Protein AF-A0A9X4SG50-F1 (afdb_monomer)

Structure (mmCIF, N/CA/C/O backbone):
data_AF-A0A9X4SG50-F1
#
_entry.id   AF-A0A9X4SG50-F1
#
loop_
_atom_site.group_PDB
_atom_site.id
_atom_site.type_symbol
_atom_site.label_atom_id
_atom_site.label_alt_id
_atom_site.label_comp_id
_atom_site.label_asym_id
_atom_site.label_entity_id
_atom_site.label_seq_id
_atom_site.pdbx_PDB_ins_code
_atom_site.Cartn_x
_atom_site.Cartn_y
_atom_site.Cartn_z
_atom_site.occupancy
_atom_site.B_iso_or_equiv
_atom_site.auth_seq_id
_atom_site.auth_comp_id
_atom_site.auth_asym_id
_atom_site.auth_atom_id
_atom_site.pdbx_PDB_model_num
ATOM 1 N N . MET A 1 1 ? 12.567 5.962 -12.037 1.00 71.75 1 MET A N 1
ATOM 2 C CA . MET A 1 1 ? 12.166 5.298 -13.302 1.00 71.75 1 MET A CA 1
ATOM 3 C C . MET A 1 1 ? 12.761 5.968 -14.536 1.00 71.75 1 MET A C 1
ATOM 5 O O . MET A 1 1 ? 13.355 5.294 -15.374 1.00 71.75 1 MET A O 1
ATOM 9 N N . ARG A 1 2 ? 12.629 7.287 -14.692 1.00 78.75 2 ARG A N 1
ATOM 10 C CA . ARG A 1 2 ? 13.186 8.092 -15.787 1.00 78.75 2 ARG A CA 1
ATOM 11 C C . ARG A 1 2 ? 14.710 7.959 -15.867 1.00 78.75 2 ARG A C 1
ATOM 13 O O . ARG A 1 2 ? 15.215 7.743 -16.961 1.00 78.75 2 ARG A O 1
ATOM 20 N N . ALA A 1 3 ? 15.402 7.948 -14.723 1.00 80.25 3 ALA A N 1
ATOM 21 C CA . ALA A 1 3 ? 16.865 7.826 -14.642 1.00 80.25 3 ALA A CA 1
ATOM 22 C C . ALA A 1 3 ? 17.443 6.469 -15.104 1.00 80.25 3 ALA A C 1
ATOM 24 O O . ALA A 1 3 ? 18.617 6.395 -15.454 1.00 80.25 3 ALA A O 1
ATOM 25 N N . VAL A 1 4 ? 16.644 5.395 -15.123 1.00 85.44 4 VAL A N 1
ATOM 26 C CA . VAL A 1 4 ? 17.097 4.067 -15.571 1.00 85.44 4 VAL A CA 1
ATOM 27 C C . VAL A 1 4 ? 16.831 3.929 -17.067 1.00 85.44 4 VAL A C 1
ATOM 29 O O . VAL A 1 4 ? 15.680 3.893 -17.497 1.00 85.44 4 VAL A O 1
ATOM 32 N N . GLY A 1 5 ? 17.883 3.888 -17.883 1.00 89.25 5 GLY A N 1
ATOM 33 C CA . GLY A 1 5 ? 17.766 3.683 -19.328 1.00 89.25 5 GLY A CA 1
ATOM 34 C C . GLY A 1 5 ? 17.407 2.239 -19.689 1.00 89.25 5 GLY A C 1
ATOM 35 O O . GLY A 1 5 ? 17.773 1.309 -18.975 1.00 89.25 5 GLY A O 1
ATOM 36 N N . VAL A 1 6 ? 16.739 2.044 -20.831 1.00 90.75 6 VAL A N 1
ATOM 37 C CA . VAL A 1 6 ? 16.443 0.698 -21.365 1.00 90.75 6 VAL A CA 1
ATOM 38 C C . VAL A 1 6 ? 17.725 -0.109 -21.581 1.00 90.75 6 VAL A C 1
ATOM 40 O O . VAL A 1 6 ? 17.732 -1.312 -21.351 1.00 90.75 6 VAL A O 1
ATOM 43 N N . ASP A 1 7 ? 18.824 0.547 -21.953 1.00 91.38 7 ASP A N 1
ATOM 44 C CA . ASP A 1 7 ? 20.103 -0.129 -22.182 1.00 91.38 7 ASP A CA 1
ATOM 45 C C . ASP A 1 7 ? 20.659 -0.777 -20.903 1.00 91.38 7 ASP A C 1
ATOM 47 O O . ASP A 1 7 ? 21.195 -1.880 -20.970 1.00 91.38 7 ASP A O 1
ATOM 51 N N . LEU A 1 8 ? 20.454 -0.155 -19.732 1.00 92.19 8 LEU A N 1
ATOM 52 C CA . LEU A 1 8 ? 20.826 -0.757 -18.448 1.00 92.19 8 LEU A CA 1
ATOM 53 C C . LEU A 1 8 ? 19.958 -1.982 -18.138 1.00 92.19 8 LEU A C 1
ATOM 55 O O . LEU A 1 8 ? 20.475 -3.004 -17.708 1.00 92.19 8 LEU A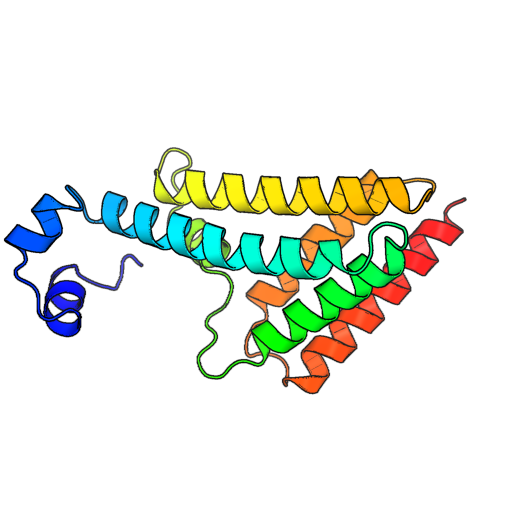 O 1
ATOM 59 N N . VAL A 1 9 ? 18.650 -1.913 -18.406 1.00 91.38 9 VAL A N 1
ATOM 60 C CA . VAL A 1 9 ? 17.740 -3.053 -18.195 1.00 91.38 9 VAL A CA 1
ATOM 61 C C . VAL A 1 9 ? 18.139 -4.241 -19.066 1.00 91.38 9 VAL A C 1
ATOM 63 O O . VAL A 1 9 ? 18.192 -5.367 -18.588 1.00 91.38 9 VAL A O 1
ATOM 66 N N . VAL A 1 10 ? 18.429 -3.992 -20.342 1.00 92.56 10 VAL A N 1
ATOM 67 C CA . VAL A 1 10 ? 18.838 -5.019 -21.310 1.00 92.56 10 VAL A CA 1
ATOM 68 C C . VAL A 1 10 ? 20.160 -5.670 -20.892 1.00 92.56 10 VAL A C 1
ATOM 70 O O . VAL A 1 10 ? 20.282 -6.892 -20.984 1.00 92.56 10 VAL A O 1
ATOM 73 N N . LEU A 1 11 ? 21.110 -4.870 -20.392 1.00 93.19 11 LEU A N 1
ATOM 74 C CA . LEU A 1 11 ? 22.389 -5.346 -19.864 1.00 93.19 11 LEU A CA 1
ATOM 75 C C . LEU A 1 11 ? 22.195 -6.268 -18.651 1.00 93.19 11 LEU A C 1
ATOM 77 O O . LEU A 1 11 ? 22.673 -7.398 -18.670 1.00 93.19 11 LEU A O 1
ATOM 81 N N . GLU A 1 12 ? 21.466 -5.809 -17.632 1.00 94.19 12 GLU A N 1
ATOM 82 C CA . GLU A 1 12 ? 21.245 -6.556 -16.383 1.00 94.19 12 GLU A CA 1
ATOM 83 C C . GLU A 1 12 ? 20.373 -7.804 -16.590 1.00 94.19 12 GLU A C 1
ATOM 85 O O . GLU A 1 12 ? 20.609 -8.848 -15.989 1.00 94.19 12 GLU A O 1
ATOM 90 N N . ALA A 1 13 ? 19.378 -7.729 -17.479 1.00 92.31 13 ALA A N 1
ATOM 91 C CA . ALA A 1 13 ? 18.518 -8.865 -17.808 1.00 92.31 13 ALA A CA 1
ATOM 92 C C . ALA A 1 13 ? 19.169 -9.858 -18.789 1.00 92.31 13 ALA A C 1
ATOM 94 O O . ALA A 1 13 ? 18.564 -10.887 -19.088 1.00 92.31 13 ALA A O 1
ATOM 95 N N . ALA A 1 14 ? 20.368 -9.560 -19.307 1.00 93.88 14 ALA A N 1
ATOM 96 C CA . ALA A 1 14 ? 21.083 -10.369 -20.296 1.00 93.88 14 ALA A CA 1
ATOM 97 C C . ALA A 1 14 ? 20.227 -10.744 -21.528 1.00 93.88 14 ALA A C 1
ATOM 99 O O . ALA A 1 14 ? 20.327 -11.847 -22.072 1.00 93.88 14 ALA A O 1
ATOM 100 N N . VAL A 1 15 ? 19.377 -9.819 -21.985 1.00 94.06 15 VAL A N 1
ATOM 101 C CA . VAL A 1 15 ? 18.534 -9.986 -23.183 1.00 94.06 15 VAL A CA 1
ATOM 102 C C . VAL A 1 15 ? 19.009 -9.081 -24.314 1.00 94.06 15 VAL A C 1
ATOM 104 O O . VAL A 1 15 ? 19.783 -8.157 -24.107 1.00 94.06 15 VAL A O 1
ATOM 107 N N . ALA A 1 16 ? 18.532 -9.313 -25.538 1.00 94.06 16 ALA A N 1
ATOM 108 C CA . ALA A 1 16 ? 18.699 -8.347 -26.620 1.00 94.06 16 ALA A CA 1
ATOM 109 C C . ALA A 1 16 ? 17.637 -7.237 -26.525 1.00 94.06 16 ALA A C 1
ATOM 111 O O . ALA A 1 16 ? 16.477 -7.502 -26.206 1.00 94.06 16 ALA A O 1
ATOM 112 N N . LYS A 1 17 ? 17.999 -6.002 -26.896 1.00 92.56 17 LYS A N 1
ATOM 113 C CA . LYS A 1 17 ? 17.071 -4.856 -26.943 1.00 92.56 17 LYS A CA 1
ATOM 114 C C . LYS A 1 17 ? 15.869 -5.115 -27.859 1.00 92.56 17 LYS A C 1
ATOM 116 O O . LYS A 1 17 ? 14.746 -4.760 -27.521 1.00 92.56 17 LYS A O 1
ATOM 121 N N . THR A 1 18 ? 16.089 -5.790 -28.986 1.00 94.06 18 THR A N 1
ATOM 122 C CA . THR A 1 18 ? 15.026 -6.219 -29.909 1.00 94.06 18 THR A CA 1
ATOM 123 C C . THR A 1 18 ? 14.071 -7.221 -29.265 1.00 94.06 18 THR A C 1
ATOM 125 O O . THR A 1 18 ? 12.861 -7.109 -29.444 1.00 94.06 18 THR A O 1
ATOM 128 N N . SER A 1 19 ? 14.590 -8.165 -28.475 1.00 93.81 19 SER A N 1
ATOM 129 C CA . SER A 1 19 ? 13.766 -9.104 -27.712 1.00 93.81 19 SER A CA 1
ATOM 130 C C . SER A 1 19 ? 12.934 -8.383 -26.657 1.00 93.81 19 SER A C 1
ATOM 132 O O . SER A 1 19 ? 11.751 -8.677 -26.545 1.00 93.81 19 SER A O 1
ATOM 134 N N . LEU A 1 20 ? 13.507 -7.415 -25.933 1.00 94.12 20 LEU A N 1
ATOM 135 C CA . LEU A 1 20 ? 12.762 -6.613 -24.958 1.00 94.12 20 LEU A CA 1
ATOM 136 C C . LEU A 1 20 ? 11.598 -5.867 -25.631 1.00 94.12 20 LEU A C 1
ATOM 138 O O . LEU A 1 20 ? 10.458 -6.011 -25.195 1.00 94.12 20 LEU A O 1
ATOM 142 N N . TYR A 1 21 ? 11.862 -5.147 -26.727 1.00 95.31 21 TYR A N 1
ATOM 143 C CA . TYR A 1 21 ? 10.825 -4.389 -27.441 1.00 95.31 21 TYR A CA 1
ATOM 144 C C . TYR A 1 21 ? 9.762 -5.258 -28.117 1.00 95.31 21 TYR A C 1
ATOM 146 O O . TYR A 1 21 ? 8.657 -4.788 -28.378 1.00 95.31 21 TYR A O 1
ATOM 154 N N . ARG A 1 22 ? 10.058 -6.538 -28.371 1.00 94.88 22 ARG A N 1
ATOM 155 C CA . ARG A 1 22 ? 9.054 -7.502 -28.833 1.00 94.88 22 ARG A CA 1
ATOM 156 C C . ARG A 1 22 ? 7.974 -7.764 -27.776 1.00 94.88 22 ARG A C 1
ATOM 158 O O . ARG A 1 22 ? 6.841 -8.038 -28.154 1.00 94.88 22 ARG A O 1
ATOM 165 N N . TYR A 1 23 ? 8.321 -7.706 -26.489 1.00 94.38 23 TYR A N 1
ATOM 166 C CA . TYR A 1 23 ? 7.376 -7.895 -25.381 1.00 94.38 23 TYR A CA 1
ATOM 167 C C . TYR A 1 23 ? 6.821 -6.570 -24.847 1.00 94.38 23 TYR A C 1
ATOM 169 O O . TYR A 1 23 ? 5.661 -6.519 -24.454 1.00 94.38 23 TYR A O 1
ATOM 177 N N . PHE A 1 24 ? 7.626 -5.506 -24.865 1.00 96.12 24 PHE A N 1
ATOM 178 C CA . PHE A 1 24 ? 7.265 -4.185 -24.349 1.00 96.12 24 PHE A CA 1
ATOM 179 C C . PHE A 1 24 ? 7.549 -3.122 -25.415 1.00 96.12 24 PHE A C 1
ATOM 181 O O . PHE A 1 24 ? 8.692 -2.676 -25.518 1.00 96.12 24 PHE A O 1
ATOM 188 N N . PRO A 1 25 ? 6.555 -2.725 -26.232 1.00 94.94 25 PRO A N 1
ATOM 189 C CA . PRO A 1 25 ? 6.766 -1.834 -27.377 1.00 94.94 25 PRO A CA 1
ATOM 190 C C . PRO A 1 25 ? 7.446 -0.504 -27.026 1.00 94.94 25 PRO A C 1
ATOM 192 O O . PRO A 1 25 ? 8.205 0.039 -27.830 1.00 94.94 25 PRO A O 1
ATOM 195 N N . THR A 1 26 ? 7.221 0.003 -25.815 1.00 94.62 26 THR A N 1
ATOM 196 C CA . THR A 1 26 ? 7.862 1.203 -25.274 1.00 94.62 26 THR A CA 1
ATOM 197 C C . THR A 1 26 ? 8.446 0.957 -23.879 1.00 94.62 26 THR A C 1
ATOM 199 O O . THR A 1 26 ? 8.175 -0.045 -23.215 1.00 94.62 26 THR A O 1
ATOM 202 N N . LYS A 1 27 ? 9.256 1.910 -23.398 1.00 91.94 27 LYS A N 1
ATOM 203 C CA . LYS A 1 27 ? 9.719 1.906 -22.003 1.00 91.94 27 LYS A CA 1
ATOM 204 C C . LYS A 1 27 ? 8.546 2.054 -21.029 1.00 91.94 27 LYS A C 1
ATOM 206 O O . LYS A 1 27 ? 8.589 1.473 -19.948 1.00 91.94 27 LYS A O 1
ATOM 211 N N . ASP A 1 28 ? 7.515 2.802 -21.406 1.00 94.31 28 ASP A N 1
ATOM 212 C CA . ASP A 1 28 ? 6.349 3.004 -20.552 1.00 94.31 28 ASP A CA 1
ATOM 213 C C . ASP A 1 28 ? 5.540 1.712 -20.418 1.00 94.31 28 ASP A C 1
ATOM 215 O O . ASP A 1 28 ? 5.116 1.393 -19.311 1.00 94.31 28 ASP A O 1
ATOM 219 N N . ASP A 1 29 ? 5.441 0.908 -21.484 1.00 95.31 29 ASP A N 1
ATOM 220 C CA . ASP A 1 29 ? 4.835 -0.432 -21.425 1.00 95.31 29 ASP A CA 1
ATOM 221 C C . ASP A 1 29 ? 5.592 -1.356 -20.461 1.00 95.31 29 ASP A C 1
ATOM 223 O O . ASP A 1 29 ? 4.982 -2.094 -19.688 1.00 95.31 29 ASP A O 1
ATOM 227 N N . LEU A 1 30 ? 6.928 -1.283 -20.450 1.00 95.94 30 LEU A N 1
ATOM 228 C CA . LEU A 1 30 ? 7.749 -2.021 -19.487 1.00 95.94 30 LEU A CA 1
ATOM 229 C C . LEU A 1 30 ? 7.499 -1.550 -18.043 1.00 95.94 30 LEU A C 1
ATOM 231 O O . LEU A 1 30 ? 7.399 -2.375 -17.136 1.00 95.94 30 LEU A O 1
ATOM 235 N N . ILE A 1 31 ? 7.389 -0.236 -17.816 1.00 95.81 31 ILE A N 1
ATOM 236 C CA . ILE A 1 31 ? 7.095 0.328 -16.488 1.00 95.81 31 ILE A CA 1
ATOM 237 C C . ILE A 1 31 ? 5.705 -0.110 -16.013 1.00 95.81 31 ILE A C 1
ATOM 239 O O . ILE A 1 31 ? 5.555 -0.497 -14.856 1.00 95.81 31 ILE A O 1
ATOM 243 N N . VAL A 1 32 ? 4.701 -0.066 -16.893 1.00 97.06 32 VAL A N 1
ATOM 244 C CA . VAL A 1 32 ? 3.335 -0.523 -16.601 1.00 97.06 32 VAL A CA 1
ATOM 245 C C . VAL A 1 32 ? 3.342 -1.995 -16.208 1.00 97.06 32 VAL A C 1
ATOM 247 O O . VAL A 1 32 ? 2.843 -2.325 -15.136 1.00 97.06 32 VAL A O 1
ATOM 250 N N . ALA A 1 33 ? 3.980 -2.858 -17.002 1.00 97.31 33 ALA A N 1
ATOM 251 C CA . ALA A 1 33 ? 4.047 -4.287 -16.710 1.00 97.31 33 ALA A CA 1
ATOM 252 C C . ALA A 1 33 ? 4.754 -4.588 -15.378 1.00 97.31 33 ALA A C 1
ATOM 254 O O . ALA A 1 33 ? 4.328 -5.467 -14.629 1.00 97.31 33 ALA A O 1
ATOM 255 N N . PHE A 1 34 ? 5.811 -3.837 -15.053 1.00 96.38 34 PHE A N 1
ATOM 256 C CA . PHE A 1 34 ? 6.462 -3.924 -13.748 1.00 96.38 34 PHE A CA 1
ATOM 257 C C . PHE A 1 34 ? 5.504 -3.550 -12.605 1.00 96.38 34 PHE A C 1
ATOM 259 O O . PHE A 1 34 ? 5.401 -4.291 -11.631 1.00 96.38 34 PHE A O 1
ATOM 266 N N . LEU A 1 35 ? 4.774 -2.437 -12.723 1.00 97.44 35 LEU A N 1
ATOM 267 C CA . LEU A 1 35 ? 3.835 -1.997 -11.685 1.00 97.44 35 LEU A CA 1
ATOM 268 C C . LEU A 1 35 ? 2.664 -2.959 -11.508 1.00 97.44 35 LEU A C 1
ATOM 270 O O . LEU A 1 35 ? 2.258 -3.218 -10.381 1.00 97.44 35 LEU A O 1
ATOM 274 N N . GLU A 1 36 ? 2.136 -3.503 -12.602 1.00 97.94 36 GLU A N 1
ATOM 275 C CA . GLU A 1 36 ? 1.077 -4.511 -12.555 1.00 97.94 36 GLU A CA 1
ATOM 276 C C . GLU A 1 36 ? 1.564 -5.792 -11.874 1.00 97.94 36 GLU A C 1
ATOM 278 O O . GLU A 1 36 ? 0.832 -6.384 -11.082 1.00 97.94 36 GLU A O 1
ATOM 283 N N . ARG A 1 37 ? 2.822 -6.189 -12.105 1.00 97.88 37 ARG A N 1
ATOM 284 C CA . ARG A 1 37 ? 3.426 -7.316 -11.392 1.00 97.88 37 ARG A CA 1
ATOM 285 C C . ARG A 1 37 ? 3.568 -7.046 -9.893 1.00 97.88 37 ARG A C 1
ATOM 287 O O . ARG A 1 37 ? 3.192 -7.901 -9.096 1.00 97.88 37 ARG A O 1
ATOM 294 N N . GLU A 1 38 ? 4.065 -5.870 -9.516 1.00 96.69 38 GLU A N 1
ATOM 295 C CA . GLU A 1 38 ? 4.168 -5.464 -8.108 1.00 96.69 38 GLU A CA 1
ATOM 296 C C . GLU A 1 38 ? 2.791 -5.402 -7.427 1.00 96.69 38 GLU A C 1
ATOM 298 O O . GLU A 1 38 ? 2.668 -5.768 -6.258 1.00 96.69 38 GLU A O 1
ATOM 303 N N . ASP A 1 39 ? 1.749 -4.971 -8.146 1.00 97.31 39 ASP A N 1
ATOM 304 C CA . ASP A 1 39 ? 0.364 -4.985 -7.665 1.00 97.31 39 ASP A CA 1
ATOM 305 C C . ASP A 1 39 ? -0.123 -6.407 -7.393 1.00 97.31 39 ASP A C 1
ATOM 307 O O . ASP A 1 39 ? -0.689 -6.657 -6.330 1.00 97.31 39 ASP A O 1
ATOM 311 N N . LEU A 1 40 ? 0.111 -7.345 -8.316 1.00 98.06 40 LEU A N 1
ATOM 312 C CA . LEU A 1 40 ? -0.272 -8.747 -8.125 1.00 98.06 40 LEU A CA 1
ATOM 313 C C . LEU A 1 40 ? 0.359 -9.327 -6.855 1.00 98.06 40 LEU A C 1
ATOM 315 O O . LEU A 1 40 ? -0.348 -9.909 -6.033 1.00 98.06 40 LEU A O 1
ATOM 319 N N . ASP A 1 41 ? 1.662 -9.122 -6.665 1.00 96.94 41 ASP A N 1
ATOM 320 C CA . ASP A 1 41 ? 2.385 -9.646 -5.504 1.00 96.94 41 ASP A CA 1
ATOM 321 C C . ASP A 1 41 ? 1.936 -8.950 -4.196 1.00 96.94 41 ASP A C 1
ATOM 323 O O . ASP A 1 41 ? 1.777 -9.596 -3.148 1.00 96.94 41 ASP A O 1
ATOM 327 N N . PHE A 1 42 ? 1.660 -7.640 -4.248 1.00 97.69 42 PHE A N 1
ATOM 328 C CA . PHE A 1 42 ? 1.129 -6.879 -3.114 1.00 97.69 42 PHE A CA 1
ATOM 329 C C . PHE A 1 42 ? -0.259 -7.363 -2.696 1.00 97.69 42 PHE A C 1
ATOM 331 O O . PHE A 1 42 ? -0.474 -7.659 -1.518 1.00 97.69 42 PHE A O 1
ATOM 338 N N . TRP A 1 43 ? -1.189 -7.463 -3.648 1.00 98.31 43 TRP A N 1
ATOM 339 C CA . TRP A 1 43 ? -2.570 -7.842 -3.369 1.00 98.31 43 TRP A CA 1
ATOM 340 C C . TRP A 1 43 ? -2.702 -9.311 -2.992 1.00 98.31 43 TRP A C 1
ATOM 342 O O . TRP A 1 43 ? -3.461 -9.612 -2.080 1.00 98.31 43 TRP A O 1
ATOM 352 N N . ALA A 1 44 ? -1.900 -10.208 -3.573 1.00 98.50 44 ALA A N 1
ATOM 353 C CA . ALA A 1 44 ? -1.854 -11.602 -3.134 1.00 98.50 44 ALA A CA 1
ATOM 354 C C . ALA A 1 44 ? -1.459 -11.717 -1.652 1.00 98.50 44 ALA A C 1
ATOM 356 O O . ALA A 1 44 ? -2.059 -12.486 -0.899 1.00 98.50 44 ALA A O 1
ATOM 357 N N . THR A 1 45 ? -0.483 -10.918 -1.208 1.00 98.19 45 THR A N 1
ATOM 358 C CA . THR A 1 45 ? -0.086 -10.903 0.207 1.00 98.19 45 THR A CA 1
ATOM 359 C C . THR A 1 45 ? -1.151 -10.244 1.084 1.00 98.19 45 THR A C 1
ATOM 361 O O . THR A 1 45 ? -1.462 -10.771 2.150 1.00 98.19 45 THR A O 1
ATOM 364 N N . TRP A 1 46 ? -1.738 -9.126 0.636 1.00 98.50 46 TRP A N 1
ATOM 365 C CA . TRP A 1 46 ? -2.854 -8.472 1.328 1.00 98.50 46 TRP A CA 1
ATOM 366 C C . TRP A 1 46 ? -4.006 -9.455 1.560 1.00 98.50 46 TRP A C 1
ATOM 368 O O . TRP A 1 46 ? -4.456 -9.625 2.689 1.00 98.50 46 TRP A O 1
ATOM 378 N N . ASP A 1 47 ? -4.446 -10.137 0.506 1.00 98.44 47 ASP A N 1
ATOM 379 C CA . ASP A 1 47 ? -5.564 -11.077 0.550 1.00 98.44 47 ASP A CA 1
ATOM 380 C C . ASP A 1 47 ? -5.240 -12.288 1.437 1.00 98.44 47 ASP A C 1
ATOM 382 O O . ASP A 1 47 ? -6.091 -12.741 2.200 1.00 98.44 47 ASP A O 1
ATOM 386 N N . GLY A 1 48 ? -3.990 -12.763 1.420 1.00 98.62 48 GLY A N 1
ATOM 387 C CA . GLY A 1 48 ? -3.518 -13.813 2.325 1.00 98.62 48 GLY A CA 1
ATOM 388 C C . GLY A 1 48 ? -3.497 -13.401 3.804 1.00 98.62 48 GLY A C 1
ATOM 389 O O . GLY A 1 48 ? -3.735 -14.241 4.674 1.00 98.62 48 GLY A O 1
ATOM 390 N N . VAL A 1 49 ? -3.239 -12.124 4.110 1.00 98.38 49 VAL A N 1
ATOM 391 C CA . VAL A 1 49 ? -3.382 -11.580 5.472 1.00 98.38 49 VAL A CA 1
ATOM 392 C C . VAL A 1 49 ? -4.860 -11.505 5.848 1.00 98.38 49 VAL A C 1
ATOM 394 O O . VAL A 1 49 ? -5.242 -12.052 6.879 1.00 98.38 49 VAL A O 1
ATOM 397 N N . ALA A 1 50 ? -5.698 -10.908 4.998 1.00 98.06 50 ALA A N 1
ATOM 398 C CA . ALA A 1 50 ? -7.126 -10.725 5.261 1.00 98.06 50 ALA A CA 1
ATOM 399 C C . ALA A 1 50 ? -7.871 -12.055 5.475 1.00 98.06 50 ALA A C 1
ATOM 401 O O . ALA A 1 50 ? -8.694 -12.175 6.382 1.00 98.06 50 ALA A O 1
ATOM 402 N N . ALA A 1 51 ? -7.530 -13.094 4.706 1.00 98.19 51 ALA A N 1
ATOM 403 C CA . ALA A 1 51 ? -8.150 -14.417 4.804 1.00 98.19 51 ALA A CA 1
ATOM 404 C C . ALA A 1 51 ? -7.983 -15.096 6.179 1.00 98.19 51 ALA A C 1
ATOM 406 O O . ALA A 1 51 ? -8.737 -16.012 6.502 1.00 98.19 51 ALA A O 1
ATOM 407 N N . GLN A 1 52 ? -7.022 -14.658 6.998 1.00 98.31 52 GLN A N 1
ATOM 408 C CA . GLN A 1 52 ? -6.812 -15.180 8.353 1.00 98.31 52 GLN A CA 1
ATOM 409 C C . GLN A 1 52 ? -7.765 -14.559 9.391 1.00 98.31 52 GLN A C 1
ATOM 411 O O . GLN A 1 52 ? -7.833 -15.055 10.514 1.00 98.31 52 GLN A O 1
ATOM 416 N N . PHE A 1 53 ? -8.510 -13.507 9.028 1.00 98.00 53 PHE A N 1
ATOM 417 C CA . PHE A 1 53 ? -9.352 -12.717 9.936 1.00 98.00 53 PHE A CA 1
ATOM 418 C C . PHE A 1 53 ? -10.775 -12.472 9.374 1.00 98.00 53 PHE A C 1
ATOM 420 O O . PHE A 1 53 ? -11.225 -11.324 9.300 1.00 98.00 53 PHE A O 1
ATOM 427 N N . PRO A 1 54 ? -11.532 -13.521 8.983 1.00 94.06 54 PRO A N 1
ATOM 428 C CA . PRO A 1 54 ? -12.839 -13.359 8.328 1.00 94.06 54 PRO A CA 1
ATOM 429 C C . PRO A 1 54 ? -13.862 -12.581 9.174 1.00 94.06 54 PRO A C 1
ATOM 431 O O . PRO A 1 54 ? -14.611 -11.764 8.639 1.00 94.06 54 PRO A O 1
ATOM 434 N N . ASP A 1 55 ? -13.828 -12.749 10.497 1.00 95.38 55 ASP A N 1
ATOM 435 C CA . ASP A 1 55 ? -14.777 -12.136 11.438 1.00 95.38 55 ASP A CA 1
ATOM 436 C C . ASP A 1 55 ? -14.103 -11.186 12.446 1.00 95.38 55 ASP A C 1
ATOM 438 O O . ASP A 1 55 ? -14.714 -10.785 13.435 1.00 95.38 55 ASP A O 1
ATOM 442 N N . ASP A 1 56 ? -12.845 -10.807 12.200 1.00 98.19 56 ASP A N 1
ATOM 443 C CA . ASP A 1 56 ? -12.073 -9.925 13.083 1.00 98.19 56 ASP A CA 1
ATOM 444 C C . ASP A 1 56 ? -11.435 -8.760 12.305 1.00 98.19 56 ASP A C 1
ATOM 446 O O . ASP A 1 56 ? -10.232 -8.761 12.039 1.00 98.19 56 ASP A O 1
ATOM 450 N N . PRO A 1 57 ? -12.215 -7.725 11.941 1.00 98.12 57 PRO A N 1
ATOM 451 C CA . PRO A 1 57 ? -11.690 -6.580 11.198 1.00 98.12 57 PRO A CA 1
ATOM 452 C C . PRO A 1 57 ? -10.643 -5.773 11.987 1.00 98.12 57 PRO A C 1
ATOM 454 O O . PRO A 1 57 ? -9.816 -5.084 11.391 1.00 98.12 57 PRO A O 1
ATOM 457 N N . ALA A 1 58 ? -10.645 -5.837 13.325 1.00 98.19 58 ALA A N 1
ATOM 458 C CA . ALA A 1 58 ? -9.632 -5.162 14.137 1.00 98.19 58 ALA A CA 1
ATOM 459 C C . ALA A 1 58 ? -8.298 -5.923 14.097 1.00 98.19 58 ALA A C 1
ATOM 461 O O . ALA A 1 58 ? -7.246 -5.306 13.909 1.00 98.19 58 ALA A O 1
ATOM 462 N N . GLY A 1 59 ? -8.347 -7.252 14.224 1.00 98.50 59 GLY A N 1
ATOM 463 C CA . GLY A 1 59 ? -7.198 -8.133 14.035 1.00 98.50 59 GLY A CA 1
ATOM 464 C C . GLY A 1 59 ? -6.646 -8.083 12.612 1.00 98.50 59 GLY A C 1
ATOM 465 O O . GLY A 1 59 ? -5.429 -8.041 12.444 1.00 98.50 59 GLY A O 1
ATOM 466 N N . GLU A 1 60 ? -7.515 -7.976 11.603 1.00 98.62 60 GLU A N 1
ATOM 467 C CA . GLU A 1 60 ? -7.132 -7.775 10.200 1.00 98.62 60 GLU A CA 1
ATOM 468 C C . GLU A 1 60 ? -6.290 -6.500 10.026 1.00 98.62 60 GLU A C 1
ATOM 470 O O . GLU A 1 60 ? -5.192 -6.551 9.468 1.00 98.62 60 GLU A O 1
ATOM 475 N N . LEU A 1 61 ? -6.746 -5.357 10.562 1.00 98.62 61 LEU A N 1
ATOM 476 C CA . LEU A 1 61 ? -5.971 -4.110 10.513 1.00 98.62 61 LEU A CA 1
ATOM 477 C C . LEU A 1 61 ? -4.635 -4.228 11.250 1.00 98.62 61 LEU A C 1
ATOM 479 O O . LEU A 1 61 ? -3.617 -3.772 10.728 1.00 98.62 61 LEU A O 1
ATOM 483 N N . ASP A 1 62 ? -4.613 -4.835 12.441 1.00 98.56 62 ASP A N 1
ATOM 484 C CA . ASP A 1 62 ? -3.371 -5.046 13.195 1.00 98.56 62 ASP A CA 1
ATOM 485 C C . ASP A 1 62 ? -2.377 -5.911 12.407 1.00 98.56 62 ASP A C 1
ATOM 487 O O . ASP A 1 62 ? -1.189 -5.583 12.327 1.00 98.56 62 ASP A O 1
ATOM 491 N N . ALA A 1 63 ? -2.866 -6.979 11.773 1.00 98.50 63 ALA A N 1
ATOM 492 C CA . ALA A 1 63 ? -2.062 -7.859 10.939 1.00 98.50 63 ALA A CA 1
ATOM 493 C C . ALA A 1 63 ? -1.523 -7.136 9.699 1.00 98.50 63 ALA A C 1
ATOM 495 O O . ALA A 1 63 ? -0.343 -7.290 9.378 1.00 98.50 63 ALA A O 1
ATOM 496 N N . HIS A 1 64 ? -2.324 -6.283 9.053 1.00 98.56 64 HIS A N 1
ATOM 497 C CA . HIS A 1 64 ? -1.841 -5.439 7.960 1.00 98.56 64 HIS A CA 1
ATOM 498 C C . HIS A 1 64 ? -0.776 -4.442 8.422 1.00 98.56 64 HIS A C 1
ATOM 500 O O . HIS A 1 64 ? 0.247 -4.317 7.752 1.00 98.56 64 HIS A O 1
ATOM 506 N N . MET A 1 65 ? -0.959 -3.767 9.562 1.00 97.75 65 MET A N 1
ATOM 507 C CA . MET A 1 65 ? 0.053 -2.844 10.098 1.00 97.75 65 MET A CA 1
ATOM 508 C C . MET A 1 65 ? 1.372 -3.556 10.393 1.00 97.75 65 MET A C 1
ATOM 510 O O . MET A 1 65 ? 2.442 -3.029 10.087 1.00 97.75 65 MET A O 1
ATOM 514 N N . ARG A 1 66 ? 1.298 -4.770 10.947 1.00 96.69 66 ARG A N 1
ATOM 515 C CA . ARG A 1 66 ? 2.467 -5.615 11.201 1.00 96.69 66 ARG A CA 1
ATOM 516 C C . ARG A 1 66 ? 3.177 -5.996 9.910 1.00 96.69 66 ARG A C 1
ATOM 518 O O . ARG A 1 66 ? 4.365 -5.732 9.772 1.00 96.69 66 ARG A O 1
ATOM 525 N N . TRP A 1 67 ? 2.437 -6.534 8.945 1.00 96.50 67 TRP A N 1
ATOM 526 C CA . TRP A 1 67 ? 2.983 -6.910 7.644 1.00 96.50 67 TRP A CA 1
ATOM 527 C C . TRP A 1 67 ? 3.608 -5.717 6.907 1.00 96.50 67 TRP A C 1
ATOM 529 O O . TRP A 1 67 ? 4.688 -5.843 6.327 1.00 96.50 67 TRP A O 1
ATOM 539 N N . ILE A 1 68 ? 2.968 -4.544 6.947 1.00 95.75 68 ILE A N 1
ATOM 540 C CA . ILE A 1 68 ? 3.525 -3.318 6.369 1.00 95.75 68 ILE A CA 1
ATOM 541 C C . ILE A 1 68 ? 4.827 -2.957 7.086 1.00 95.75 68 ILE A C 1
ATOM 543 O O . ILE A 1 68 ? 5.831 -2.756 6.409 1.00 95.75 68 ILE A O 1
ATOM 547 N N . GLY A 1 69 ? 4.850 -2.937 8.422 1.00 94.25 69 GLY A N 1
ATOM 548 C CA . GLY A 1 69 ? 6.062 -2.671 9.205 1.00 94.25 69 GLY A CA 1
ATOM 549 C C . GLY A 1 69 ? 7.217 -3.620 8.863 1.00 94.25 69 GLY A C 1
ATOM 550 O O . GLY A 1 69 ? 8.319 -3.169 8.548 1.00 94.25 69 GLY A O 1
ATOM 551 N N . GLU A 1 70 ? 6.949 -4.925 8.800 1.00 92.38 70 GLU A N 1
ATOM 552 C CA . GLU A 1 70 ? 7.910 -5.950 8.366 1.00 92.38 70 GLU A CA 1
ATOM 553 C C . GLU A 1 70 ? 8.375 -5.745 6.918 1.00 92.38 70 GLU A C 1
ATOM 555 O O . GLU A 1 70 ? 9.529 -6.013 6.581 1.00 92.38 70 GLU A O 1
ATOM 560 N N . ARG A 1 71 ? 7.500 -5.262 6.029 1.00 92.06 71 ARG A N 1
ATOM 561 C CA . ARG A 1 71 ? 7.872 -4.937 4.647 1.00 92.06 71 ARG A CA 1
ATOM 562 C C . ARG A 1 71 ? 8.829 -3.749 4.595 1.00 92.06 71 ARG A C 1
ATOM 564 O O . ARG A 1 71 ? 9.816 -3.823 3.865 1.00 92.06 71 ARG A O 1
ATOM 571 N N . LEU A 1 72 ? 8.563 -2.692 5.369 1.00 90.69 72 LEU A N 1
ATOM 572 C CA . LEU A 1 72 ? 9.427 -1.505 5.462 1.00 90.69 72 LEU A CA 1
ATOM 573 C C . LEU A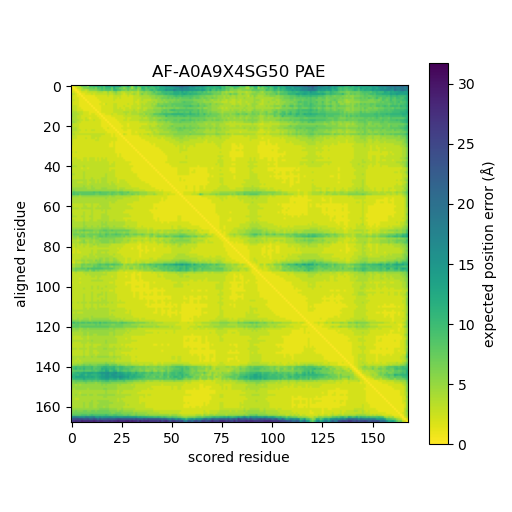 1 72 ? 10.830 -1.853 5.975 1.00 90.69 72 LEU A C 1
ATOM 575 O O . LEU A 1 72 ? 11.801 -1.215 5.576 1.00 90.69 72 LEU A O 1
ATOM 579 N N . ALA A 1 73 ? 10.923 -2.881 6.818 1.00 87.00 73 ALA A N 1
ATOM 580 C CA . ALA A 1 73 ? 12.157 -3.390 7.401 1.00 87.00 73 ALA A CA 1
ATOM 581 C C . ALA A 1 73 ? 13.060 -4.175 6.437 1.00 87.00 73 ALA A C 1
ATOM 583 O O . ALA A 1 73 ? 14.215 -4.458 6.768 1.00 87.00 73 ALA A O 1
ATOM 584 N N . ARG A 1 74 ? 12.544 -4.608 5.279 1.00 88.38 74 ARG A N 1
ATOM 585 C CA . ARG A 1 74 ? 13.290 -5.499 4.383 1.00 88.38 74 ARG A CA 1
ATOM 586 C C . ARG A 1 74 ? 14.550 -4.811 3.869 1.00 88.38 74 ARG A C 1
ATOM 588 O O . ARG A 1 74 ? 14.523 -3.657 3.438 1.00 88.38 74 ARG A O 1
ATOM 595 N N . SER A 1 75 ? 15.648 -5.567 3.836 1.00 83.50 75 SER 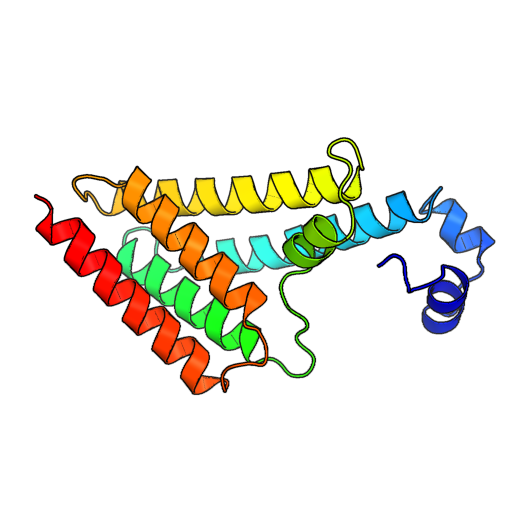A N 1
ATOM 596 C CA . SER A 1 75 ? 16.878 -5.107 3.193 1.00 83.50 75 SER A CA 1
ATOM 597 C C . SER A 1 75 ? 16.584 -4.701 1.749 1.00 83.50 75 SER A C 1
ATOM 599 O O . SER A 1 75 ? 15.877 -5.403 1.027 1.00 83.50 75 SER A O 1
ATOM 601 N N . ASN A 1 76 ? 17.117 -3.551 1.341 1.00 84.81 76 ASN A N 1
ATOM 602 C CA . ASN A 1 76 ? 16.900 -2.950 0.025 1.00 84.81 76 ASN A CA 1
ATOM 603 C C . ASN A 1 76 ? 15.448 -2.581 -0.313 1.00 84.81 76 ASN A C 1
ATOM 605 O O . ASN A 1 76 ? 15.155 -2.334 -1.482 1.00 84.81 76 ASN A O 1
ATOM 609 N N . TYR A 1 77 ? 14.548 -2.461 0.668 1.00 88.06 77 TYR A N 1
ATOM 610 C CA . TYR A 1 77 ? 13.253 -1.840 0.409 1.00 88.06 77 TYR A CA 1
ATOM 611 C C . TYR A 1 77 ? 13.445 -0.369 0.000 1.00 88.06 77 TYR A C 1
ATOM 613 O O . TYR A 1 77 ? 14.271 0.353 0.566 1.00 88.06 77 TYR A O 1
ATOM 621 N N . ARG A 1 78 ? 12.724 0.066 -1.038 1.00 88.69 78 ARG A N 1
ATOM 622 C CA . ARG A 1 78 ? 12.839 1.410 -1.640 1.00 88.69 78 ARG A CA 1
ATOM 623 C C . ARG A 1 78 ? 11.499 2.150 -1.668 1.00 88.69 78 ARG A C 1
ATOM 625 O O . ARG A 1 78 ? 11.276 2.994 -2.532 1.00 88.69 78 ARG A O 1
ATOM 632 N N . GLY A 1 79 ? 10.606 1.823 -0.739 1.00 90.50 79 GLY A N 1
ATOM 633 C CA . GLY A 1 79 ? 9.260 2.382 -0.698 1.00 90.50 79 GLY A CA 1
ATOM 634 C C . GLY A 1 79 ? 8.293 1.667 -1.642 1.00 90.50 79 GLY A C 1
ATOM 635 O O . GLY A 1 79 ? 8.625 0.662 -2.270 1.00 90.50 79 GLY A O 1
ATOM 636 N N . CYS A 1 80 ? 7.070 2.189 -1.711 1.00 94.88 80 CYS A N 1
ATOM 637 C CA . CYS A 1 80 ? 6.024 1.659 -2.580 1.00 94.88 80 CYS A CA 1
ATOM 638 C C . CYS A 1 80 ? 6.287 2.067 -4.047 1.00 94.88 80 CYS A C 1
ATOM 640 O O . CYS A 1 80 ? 6.317 3.270 -4.335 1.00 94.88 80 CYS A O 1
ATOM 642 N N . PRO A 1 81 ? 6.441 1.111 -4.987 1.00 94.69 81 PRO A N 1
ATOM 643 C CA . PRO A 1 81 ? 6.670 1.405 -6.404 1.00 94.69 81 PRO A CA 1
ATOM 644 C C . PRO A 1 81 ? 5.620 2.348 -7.000 1.00 94.69 81 PRO A C 1
ATOM 646 O O . PRO A 1 81 ? 5.950 3.265 -7.749 1.00 94.69 81 PRO A O 1
ATOM 649 N N . GLN A 1 82 ? 4.361 2.162 -6.616 1.00 96.06 82 GLN A N 1
ATOM 650 C CA . GLN A 1 82 ? 3.209 2.892 -7.123 1.00 96.06 82 GLN A CA 1
ATOM 651 C C . GLN A 1 82 ? 3.265 4.363 -6.693 1.00 96.06 82 GLN A C 1
ATOM 653 O O . GLN A 1 82 ? 3.081 5.250 -7.529 1.00 96.06 82 GLN A O 1
ATOM 658 N N . ILE A 1 83 ? 3.593 4.634 -5.423 1.00 95.12 83 ILE A N 1
ATOM 659 C CA . ILE A 1 83 ? 3.776 6.002 -4.909 1.00 95.12 83 ILE A CA 1
ATOM 660 C C . ILE A 1 83 ? 4.972 6.673 -5.592 1.00 95.12 83 ILE A C 1
ATOM 662 O O . ILE A 1 83 ? 4.851 7.798 -6.077 1.00 95.12 83 ILE A O 1
ATOM 666 N N . ASN A 1 84 ? 6.103 5.970 -5.690 1.00 94.12 84 ASN A N 1
ATOM 667 C CA . ASN A 1 84 ? 7.319 6.500 -6.308 1.00 94.12 84 ASN A CA 1
ATOM 668 C C . ASN A 1 84 ? 7.094 6.876 -7.781 1.00 94.12 84 ASN A C 1
ATOM 670 O O . ASN A 1 84 ? 7.500 7.951 -8.218 1.00 94.12 84 ASN A O 1
ATOM 674 N N . VAL A 1 85 ? 6.394 6.028 -8.540 1.00 93.88 85 VAL A N 1
ATOM 675 C CA . VAL A 1 85 ? 6.016 6.318 -9.931 1.00 93.88 85 VAL A CA 1
ATOM 676 C C . VAL A 1 85 ? 5.068 7.505 -10.016 1.00 93.88 85 VAL A C 1
ATOM 678 O O . VAL A 1 85 ? 5.273 8.385 -10.849 1.00 93.88 85 VAL A O 1
ATOM 681 N N . ALA A 1 86 ? 4.049 7.566 -9.159 1.00 92.69 86 ALA A N 1
ATOM 68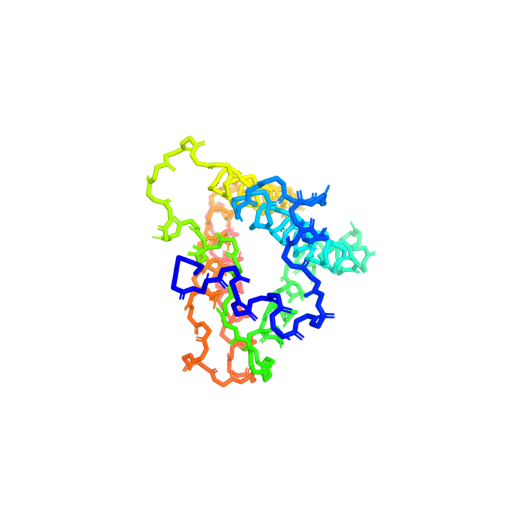2 C CA . ALA A 1 86 ? 3.102 8.678 -9.172 1.00 92.69 86 ALA A CA 1
ATOM 683 C C . ALA A 1 86 ? 3.778 10.029 -8.878 1.00 92.69 86 ALA A C 1
ATOM 685 O O . ALA A 1 86 ? 3.317 11.052 -9.381 1.00 92.69 86 ALA A O 1
ATOM 686 N N . ALA A 1 87 ? 4.859 10.033 -8.092 1.00 91.62 87 ALA A N 1
ATOM 687 C CA . ALA A 1 87 ? 5.668 11.221 -7.833 1.00 91.62 87 ALA A CA 1
ATOM 688 C C . ALA A 1 87 ? 6.556 11.618 -9.028 1.00 91.62 87 ALA A C 1
ATOM 690 O O . ALA A 1 87 ? 6.869 12.793 -9.199 1.00 91.62 87 ALA A O 1
ATOM 691 N N . GLU A 1 88 ? 6.964 10.656 -9.857 1.00 91.06 88 GLU A N 1
ATOM 692 C CA . GLU A 1 88 ? 7.894 10.877 -10.970 1.00 91.06 88 GLU A CA 1
ATOM 693 C C . GLU A 1 88 ? 7.208 11.244 -12.297 1.00 91.06 88 GLU A C 1
ATOM 695 O O . GLU A 1 88 ? 7.807 11.915 -13.140 1.00 91.06 88 GLU A O 1
ATOM 700 N N . PHE A 1 89 ? 5.956 10.824 -12.491 1.00 90.44 89 PHE A N 1
ATOM 701 C CA . PHE A 1 89 ? 5.149 11.142 -13.672 1.00 90.44 89 PHE A CA 1
ATOM 702 C C . PHE A 1 89 ? 4.020 12.104 -13.286 1.00 90.44 89 PHE A C 1
ATOM 704 O O . PHE A 1 89 ? 3.026 11.699 -12.692 1.00 90.44 89 PHE A O 1
ATOM 711 N N . ALA A 1 90 ? 4.177 13.393 -13.596 1.00 84.19 90 ALA A N 1
ATOM 712 C CA . ALA A 1 90 ? 3.240 14.443 -13.181 1.00 84.19 90 ALA A CA 1
ATOM 713 C C . ALA A 1 90 ? 1.996 14.549 -14.082 1.00 84.19 90 ALA A C 1
ATOM 715 O O . ALA A 1 90 ? 0.988 15.140 -13.681 1.00 84.19 90 ALA A O 1
ATOM 716 N N . GLU A 1 91 ? 2.043 13.966 -15.277 1.00 91.19 91 GLU A N 1
ATOM 717 C CA . GLU A 1 91 ? 0.971 13.954 -16.270 1.00 91.19 91 GLU A CA 1
ATOM 718 C C . GLU A 1 91 ? -0.120 12.946 -15.858 1.00 91.19 91 GLU A C 1
ATOM 720 O O . GLU A 1 91 ? 0.176 11.828 -15.436 1.00 91.19 91 GLU A O 1
ATOM 725 N N . GLN A 1 92 ? -1.395 13.353 -15.834 1.00 85.31 92 GLN A N 1
ATOM 726 C CA . GLN A 1 92 ? -2.483 12.505 -15.298 1.00 85.31 92 GLN A CA 1
ATOM 727 C C . GLN A 1 92 ? -2.846 11.350 -16.229 1.00 85.31 92 GLN A C 1
ATOM 729 O O . GLN A 1 92 ? -3.267 10.291 -15.773 1.00 85.31 92 GLN A O 1
ATOM 734 N N . ASP A 1 93 ? -2.655 11.559 -17.521 1.00 91.75 93 ASP A N 1
ATOM 735 C CA . ASP A 1 93 ? -2.918 10.620 -18.598 1.00 91.75 93 ASP A CA 1
ATOM 736 C C . ASP A 1 93 ? -1.775 9.620 -18.823 1.00 91.75 93 ASP A C 1
ATOM 738 O O . ASP A 1 93 ? -1.985 8.627 -19.516 1.00 91.75 93 ASP A O 1
ATOM 742 N N . HIS A 1 94 ? -0.609 9.805 -18.191 1.00 94.38 94 HIS A N 1
ATOM 743 C CA . HIS A 1 94 ? 0.508 8.872 -18.321 1.00 94.38 94 HIS A CA 1
ATOM 744 C C . HIS A 1 94 ? 0.112 7.457 -17.855 1.00 94.38 94 HIS A C 1
ATOM 746 O O . HIS A 1 94 ? -0.344 7.293 -16.717 1.00 94.38 94 HIS A O 1
ATOM 752 N N . PRO A 1 95 ? 0.339 6.400 -18.656 1.00 94.81 95 PRO A N 1
ATOM 753 C CA . PRO A 1 95 ? -0.183 5.062 -18.367 1.00 94.81 95 PRO A CA 1
ATOM 754 C C . PRO A 1 95 ? 0.332 4.496 -17.034 1.00 94.81 95 PRO A C 1
ATOM 756 O O . PRO A 1 95 ? -0.448 3.982 -16.235 1.00 94.81 95 PRO A O 1
ATOM 759 N N . ALA A 1 96 ? 1.616 4.693 -16.713 1.00 94.50 96 ALA A N 1
ATOM 760 C CA . ALA A 1 96 ? 2.168 4.294 -15.414 1.00 94.50 96 ALA A CA 1
ATOM 761 C C . ALA A 1 96 ? 1.490 5.004 -14.221 1.00 94.50 96 ALA A C 1
ATOM 763 O O . ALA A 1 96 ? 1.287 4.396 -13.170 1.00 94.50 96 ALA A O 1
ATOM 764 N N . ARG A 1 97 ? 1.078 6.272 -14.381 1.00 94.62 97 ARG A N 1
ATOM 765 C CA . ARG A 1 97 ? 0.365 7.011 -13.331 1.00 94.62 97 ARG A CA 1
ATOM 766 C C . ARG A 1 97 ? -1.050 6.482 -13.136 1.00 94.62 97 ARG A C 1
ATOM 768 O O . ARG A 1 97 ? -1.506 6.406 -11.997 1.00 94.62 97 ARG A O 1
ATOM 775 N N . GLN A 1 98 ? -1.719 6.068 -14.209 1.00 95.81 98 GLN A N 1
ATOM 776 C CA . GLN A 1 98 ? -3.034 5.436 -14.111 1.00 95.81 98 GLN A CA 1
ATOM 777 C C . GLN A 1 98 ? -2.971 4.138 -13.292 1.00 95.81 98 GLN A C 1
ATOM 779 O O . GLN A 1 98 ? -3.828 3.927 -12.435 1.00 95.81 98 GLN A O 1
ATOM 784 N N . VAL A 1 99 ? -1.934 3.307 -13.479 1.00 97.06 99 VAL A N 1
ATOM 785 C CA . VAL A 1 99 ? -1.716 2.101 -12.652 1.00 97.06 99 VAL A CA 1
ATOM 786 C C . VAL A 1 99 ? -1.572 2.477 -11.175 1.00 97.06 99 VAL A C 1
ATOM 788 O O . VAL A 1 99 ? -2.309 1.962 -10.334 1.00 97.06 99 VAL A O 1
ATOM 791 N N . SER A 1 100 ? -0.706 3.443 -10.855 1.00 96.31 100 SER A N 1
ATOM 792 C CA . SER A 1 100 ? -0.523 3.911 -9.475 1.00 96.31 100 SER A CA 1
ATOM 793 C C . SER A 1 100 ? -1.806 4.468 -8.850 1.00 96.31 100 SER A C 1
ATOM 795 O O . SER A 1 100 ? -2.083 4.227 -7.675 1.00 96.31 100 SER A O 1
ATOM 797 N N . GLN A 1 101 ? -2.609 5.213 -9.616 1.00 95.44 101 GLN A N 1
ATOM 798 C CA . GLN A 1 101 ? -3.892 5.734 -9.143 1.00 95.44 101 GLN A CA 1
ATOM 799 C C . GLN A 1 101 ? -4.883 4.611 -8.834 1.00 95.44 101 GLN A C 1
ATOM 801 O O . GLN A 1 101 ? -5.508 4.649 -7.773 1.00 95.44 101 GLN A O 1
ATOM 806 N N . ARG A 1 102 ? -4.982 3.594 -9.701 1.00 97.12 102 ARG A N 1
ATOM 807 C CA . ARG A 1 102 ? -5.823 2.413 -9.449 1.00 97.12 102 ARG A CA 1
ATOM 808 C C . ARG A 1 102 ? -5.402 1.688 -8.173 1.00 97.12 102 ARG A C 1
ATOM 810 O O . ARG A 1 102 ? -6.264 1.385 -7.354 1.00 97.12 102 ARG A O 1
ATOM 817 N N . HIS A 1 103 ? -4.100 1.498 -7.952 1.00 98.00 103 HIS A N 1
ATOM 818 C CA . HIS A 1 103 ? -3.583 0.899 -6.718 1.00 98.00 103 HIS A CA 1
ATOM 819 C C . HIS A 1 103 ? -4.005 1.686 -5.470 1.00 98.00 103 HIS A C 1
ATOM 821 O O . HIS A 1 103 ? -4.554 1.122 -4.524 1.00 98.00 103 HIS A O 1
ATOM 827 N N . MET A 1 104 ? -3.785 3.006 -5.459 1.00 95.75 104 MET A N 1
ATOM 828 C CA . MET A 1 104 ? -4.121 3.850 -4.304 1.00 95.75 104 MET A CA 1
ATOM 829 C C . MET A 1 104 ? -5.633 3.891 -4.035 1.00 95.75 104 MET A C 1
ATOM 831 O O . MET A 1 104 ? -6.058 3.913 -2.877 1.00 95.75 104 MET A O 1
ATOM 835 N N . GLN A 1 105 ? -6.451 3.870 -5.090 1.00 96.75 105 GLN A N 1
ATOM 836 C CA . GLN A 1 105 ? -7.906 3.759 -4.975 1.00 96.75 105 GLN A CA 1
ATOM 837 C C . GLN A 1 105 ? -8.323 2.396 -4.412 1.00 96.75 105 GLN A C 1
ATOM 839 O O . GLN A 1 105 ? -9.161 2.355 -3.513 1.00 96.75 105 GLN A O 1
ATOM 844 N N . ALA A 1 106 ? -7.709 1.302 -4.872 1.00 98.25 106 ALA A N 1
ATOM 845 C CA . ALA A 1 106 ? -7.970 -0.043 -4.364 1.00 98.25 106 ALA A CA 1
ATOM 846 C C . ALA A 1 106 ? -7.588 -0.185 -2.882 1.00 98.25 106 ALA A C 1
ATOM 848 O O . ALA A 1 106 ? -8.374 -0.717 -2.099 1.00 98.25 106 ALA A O 1
ATOM 849 N N . LEU A 1 107 ? -6.440 0.364 -2.467 1.00 98.31 107 LEU A N 1
ATOM 850 C CA . LEU A 1 107 ? -6.031 0.415 -1.059 1.00 98.31 107 LEU A CA 1
ATOM 851 C C . LEU A 1 107 ? -7.058 1.155 -0.203 1.00 98.31 107 LEU A C 1
ATOM 853 O O . LEU A 1 107 ? -7.482 0.648 0.835 1.00 98.31 107 LEU A O 1
ATOM 857 N N . ARG A 1 108 ? -7.493 2.339 -0.650 1.00 97.38 108 ARG A N 1
ATOM 858 C CA . ARG A 1 108 ? -8.525 3.108 0.054 1.00 97.38 108 ARG A CA 1
ATOM 859 C C . ARG A 1 108 ? -9.842 2.333 0.136 1.00 97.38 108 ARG A C 1
ATOM 861 O O . ARG A 1 108 ? -10.438 2.314 1.207 1.00 97.38 108 ARG A O 1
ATOM 868 N N . GLY A 1 109 ? -10.278 1.707 -0.957 1.00 98.25 109 GLY A N 1
ATOM 869 C CA . GLY A 1 109 ? -11.512 0.917 -1.000 1.00 98.25 109 GLY A CA 1
ATOM 870 C C . GLY A 1 109 ? -11.486 -0.250 -0.014 1.00 98.25 109 GLY A C 1
ATOM 871 O O . GLY A 1 109 ? -12.376 -0.373 0.819 1.00 98.25 109 GLY A O 1
ATOM 872 N N . ARG A 1 110 ? -10.403 -1.031 -0.004 1.00 98.62 110 ARG A N 1
ATOM 873 C CA . ARG A 1 110 ? -10.236 -2.154 0.934 1.00 98.62 110 ARG A CA 1
ATOM 874 C C . ARG A 1 110 ? -10.229 -1.694 2.394 1.00 98.62 110 ARG A C 1
ATOM 876 O O . ARG A 1 110 ? -10.889 -2.296 3.233 1.00 98.62 110 ARG A O 1
ATOM 883 N N . LEU A 1 111 ? -9.553 -0.584 2.703 1.00 98.56 111 LEU A N 1
ATOM 884 C CA . LEU A 1 111 ? -9.587 0.005 4.048 1.00 98.56 111 LEU A CA 1
ATOM 885 C C . LEU A 1 111 ? -10.988 0.506 4.438 1.00 98.56 111 LEU A C 1
ATOM 887 O O . LEU A 1 111 ? -11.356 0.408 5.607 1.00 98.56 111 LEU A O 1
ATOM 891 N N . GLN A 1 112 ? -11.777 1.020 3.487 1.00 98.12 112 GLN A N 1
ATOM 892 C CA . GLN A 1 112 ? -13.180 1.386 3.721 1.00 98.12 112 GLN A CA 1
ATOM 893 C C . GLN A 1 112 ? -14.028 0.164 4.067 1.00 98.12 112 GLN A C 1
ATOM 895 O O . GLN A 1 112 ? -14.824 0.230 5.003 1.00 98.12 112 GLN A O 1
ATOM 900 N N . ASP A 1 113 ? -13.834 -0.950 3.368 1.00 97.88 113 ASP A N 1
ATOM 901 C CA . ASP A 1 113 ? -14.583 -2.180 3.627 1.00 97.88 113 ASP A CA 1
ATOM 902 C C . ASP A 1 113 ? -14.265 -2.756 5.014 1.00 97.88 113 ASP A C 1
ATOM 904 O O . ASP A 1 113 ? -15.180 -3.120 5.759 1.00 97.88 113 ASP A O 1
ATOM 908 N N . ILE A 1 114 ? -12.991 -2.743 5.420 1.00 98.31 114 ILE A N 1
ATOM 909 C CA . ILE A 1 114 ? -12.587 -3.140 6.778 1.00 98.31 114 ILE A CA 1
ATOM 910 C C . ILE A 1 114 ? -13.169 -2.176 7.824 1.00 98.31 114 ILE A C 1
ATOM 912 O O . ILE A 1 114 ? -13.731 -2.613 8.829 1.00 98.31 114 ILE A O 1
ATOM 916 N N . ALA A 1 115 ? -13.099 -0.863 7.582 1.00 97.88 115 ALA A N 1
ATOM 917 C CA . ALA A 1 115 ? -13.620 0.139 8.510 1.00 97.88 115 ALA A CA 1
ATOM 918 C C . ALA A 1 115 ? -15.138 0.024 8.721 1.00 97.88 115 ALA A C 1
ATOM 920 O O . ALA A 1 115 ? -15.615 0.185 9.843 1.00 97.88 115 ALA A O 1
ATOM 921 N N . ARG A 1 116 ? -15.904 -0.306 7.675 1.00 97.50 116 ARG A N 1
ATOM 922 C CA . ARG A 1 116 ? -17.353 -0.546 7.781 1.00 97.50 116 ARG A CA 1
ATOM 923 C C . ARG A 1 116 ? -17.675 -1.761 8.646 1.00 97.50 116 ARG A C 1
ATOM 925 O O . ARG A 1 116 ? -18.604 -1.700 9.443 1.00 97.50 116 ARG A O 1
ATOM 932 N N . ARG A 1 117 ? -16.872 -2.827 8.558 1.00 97.50 117 ARG A N 1
ATOM 933 C CA . ARG A 1 117 ? -17.019 -4.030 9.400 1.00 97.50 117 ARG A CA 1
ATOM 934 C C . ARG A 1 117 ? -16.738 -3.766 10.886 1.00 97.50 117 ARG A C 1
ATOM 936 O O . ARG A 1 117 ? -17.197 -4.534 11.724 1.00 97.50 117 ARG A O 1
ATOM 943 N N . LEU A 1 118 ? -16.039 -2.679 11.234 1.00 96.19 118 LEU A N 1
ATOM 944 C CA . LEU A 1 118 ? -15.782 -2.291 12.630 1.00 96.19 118 LEU A CA 1
ATOM 945 C C . LEU A 1 118 ? -16.987 -1.655 13.342 1.00 96.19 118 LEU A C 1
ATOM 947 O O . LEU A 1 118 ? -16.915 -1.471 14.556 1.00 96.19 118 LEU A O 1
ATOM 951 N N . ASN A 1 119 ? -18.065 -1.308 12.625 1.00 91.69 119 ASN A N 1
ATOM 952 C CA . ASN A 1 119 ? -19.259 -0.648 13.178 1.00 91.69 119 ASN A CA 1
ATOM 953 C C . ASN A 1 119 ? -18.948 0.629 13.992 1.00 91.69 119 ASN A C 1
ATOM 955 O O . ASN A 1 119 ? -19.579 0.902 15.012 1.00 91.69 119 ASN A O 1
ATOM 959 N N . VAL A 1 120 ? -17.955 1.410 13.557 1.00 95.31 120 VAL A N 1
ATOM 960 C CA . VAL A 1 120 ? -17.646 2.727 14.140 1.00 95.31 120 VAL A CA 1
ATOM 961 C C . VAL A 1 120 ? -18.581 3.811 13.572 1.00 95.31 120 VAL A C 1
ATOM 963 O O . VAL A 1 120 ? -19.054 3.653 12.448 1.00 95.31 120 VAL A O 1
ATOM 966 N N . PRO A 1 121 ? -18.820 4.932 14.281 1.00 95.19 121 PRO A N 1
ATOM 967 C CA . PRO A 1 121 ? -19.702 6.016 13.826 1.00 95.19 121 PRO A CA 1
ATOM 968 C C . PRO A 1 121 ? -19.351 6.624 12.460 1.00 95.19 121 PRO A C 1
ATOM 970 O O . PRO A 1 121 ? -20.243 7.009 11.708 1.00 95.19 121 PRO A O 1
ATOM 973 N N . GLN A 1 122 ? -18.057 6.742 12.136 1.00 96.00 122 GLN A N 1
ATOM 974 C CA . GLN A 1 122 ? -17.567 7.414 10.922 1.00 96.00 122 GLN A CA 1
ATOM 975 C C . GLN A 1 122 ? -16.541 6.540 10.173 1.00 96.00 122 GLN A C 1
ATOM 977 O O . GLN A 1 122 ? -15.345 6.859 10.143 1.00 96.00 122 GLN A O 1
ATOM 982 N N . PRO A 1 123 ? -16.970 5.417 9.566 1.00 96.81 123 PRO A N 1
ATOM 983 C CA . PRO A 1 123 ? -16.049 4.441 8.987 1.00 96.81 123 PRO A CA 1
ATOM 984 C C . PRO A 1 123 ? -15.272 5.003 7.787 1.00 96.81 123 PRO A C 1
ATOM 986 O O . PRO A 1 123 ? -14.087 4.711 7.629 1.00 96.81 123 PRO A O 1
ATOM 989 N N . GLU A 1 124 ? -15.871 5.883 6.981 1.00 96.56 124 GLU A N 1
ATOM 990 C CA . GLU A 1 124 ? -15.184 6.542 5.863 1.00 96.56 124 GLU A CA 1
ATOM 991 C C . GLU A 1 124 ? -14.055 7.475 6.322 1.00 96.56 124 GLU A C 1
ATOM 993 O O . GLU A 1 124 ? -13.033 7.586 5.635 1.00 96.56 124 GLU A O 1
ATOM 998 N N . GLN A 1 125 ? -14.216 8.133 7.475 1.00 97.25 125 GLN A N 1
ATOM 999 C CA . GLN A 1 125 ? -13.176 8.989 8.044 1.00 97.25 125 GLN A CA 1
ATOM 1000 C C . GLN A 1 125 ? -12.014 8.153 8.576 1.00 97.25 125 GLN A C 1
ATOM 1002 O O . GLN A 1 125 ? -10.861 8.454 8.257 1.00 97.25 125 GLN A O 1
ATOM 1007 N N . LEU A 1 126 ? -12.310 7.074 9.309 1.00 98.00 126 LEU A N 1
ATOM 1008 C CA . LEU A 1 126 ? -11.294 6.129 9.770 1.00 98.00 126 LEU A CA 1
ATOM 1009 C C . LEU A 1 126 ? -10.510 5.553 8.583 1.00 98.00 126 LEU A C 1
ATOM 1011 O O . LEU A 1 126 ? -9.282 5.573 8.583 1.00 98.00 126 LEU A O 1
ATOM 1015 N N . ALA A 1 127 ? -11.196 5.117 7.525 1.00 98.19 127 ALA A N 1
ATOM 1016 C CA . ALA A 1 127 ? -10.543 4.592 6.329 1.00 98.19 127 ALA A CA 1
ATOM 1017 C C . ALA A 1 127 ? -9.629 5.620 5.642 1.00 98.19 127 ALA A C 1
ATOM 1019 O O . ALA A 1 127 ? -8.542 5.273 5.176 1.00 98.19 127 ALA A O 1
ATOM 1020 N N . ALA A 1 128 ? -10.029 6.895 5.598 1.00 97.88 128 ALA A N 1
ATOM 1021 C CA . ALA A 1 128 ? -9.186 7.962 5.065 1.00 97.88 128 ALA A CA 1
ATOM 1022 C C . ALA A 1 128 ? -7.923 8.181 5.918 1.00 97.88 128 ALA A C 1
ATOM 1024 O O . ALA A 1 128 ? -6.835 8.328 5.361 1.00 97.88 128 ALA A O 1
ATOM 1025 N N . GLN A 1 129 ? -8.049 8.157 7.248 1.00 98.31 129 GLN A N 1
ATOM 1026 C CA . GLN A 1 129 ? -6.914 8.264 8.171 1.00 98.31 129 GLN A CA 1
ATOM 1027 C C . GLN A 1 129 ? -5.963 7.070 8.035 1.00 98.31 129 GLN A C 1
ATOM 1029 O O . GLN A 1 129 ? -4.751 7.262 7.941 1.00 98.31 129 GLN A O 1
ATOM 1034 N N . LEU A 1 130 ? -6.504 5.852 7.941 1.00 98.56 130 LEU A N 1
ATOM 1035 C CA . LEU A 1 130 ? -5.727 4.634 7.707 1.00 98.56 130 LEU A CA 1
ATOM 1036 C C . LEU A 1 130 ? -4.980 4.693 6.371 1.00 98.56 130 LEU A C 1
ATOM 1038 O O . LEU A 1 130 ? -3.801 4.357 6.319 1.00 98.56 130 LEU A O 1
ATOM 1042 N N . ALA A 1 131 ? -5.620 5.173 5.302 1.00 98.19 131 ALA A N 1
ATOM 1043 C CA . ALA A 1 131 ? -4.967 5.309 4.002 1.00 98.19 131 ALA A CA 1
ATOM 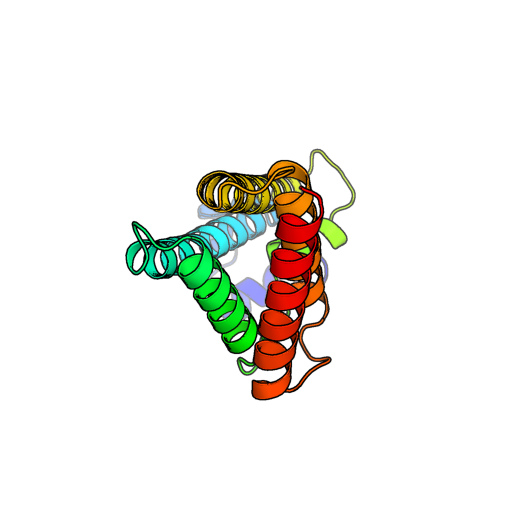1044 C C . ALA A 1 131 ? -3.791 6.299 4.055 1.00 98.19 131 ALA A C 1
ATOM 1046 O O . ALA A 1 131 ? -2.734 6.035 3.481 1.00 98.19 131 ALA A O 1
ATOM 1047 N N . VAL A 1 132 ? -3.946 7.421 4.769 1.00 97.75 132 VAL A N 1
ATOM 1048 C CA . VAL A 1 132 ? -2.855 8.384 4.990 1.00 97.75 132 VAL A CA 1
ATOM 1049 C C . VAL A 1 132 ? -1.735 7.762 5.824 1.00 97.75 132 VAL A C 1
ATOM 1051 O O . VAL A 1 132 ? -0.574 7.904 5.450 1.00 97.75 132 VAL A O 1
ATOM 1054 N N . LEU A 1 133 ? -2.063 7.036 6.898 1.00 97.62 133 LEU A N 1
ATOM 1055 C CA . LEU A 1 133 ? -1.083 6.335 7.732 1.00 97.62 133 LEU A CA 1
ATOM 1056 C C . LEU A 1 133 ? -0.265 5.327 6.910 1.00 97.62 133 LEU A C 1
ATOM 1058 O O . LEU A 1 133 ? 0.962 5.372 6.934 1.00 97.62 133 LEU A O 1
ATOM 1062 N N . VAL A 1 134 ? -0.933 4.460 6.143 1.00 97.44 134 VAL A N 1
ATOM 1063 C CA . VAL A 1 134 ? -0.282 3.429 5.318 1.00 97.44 134 VAL A CA 1
ATOM 1064 C C . VAL A 1 134 ? 0.606 4.055 4.243 1.00 97.44 134 VAL A C 1
ATOM 1066 O O . VAL A 1 134 ? 1.770 3.677 4.104 1.00 97.44 134 VAL A O 1
ATOM 1069 N N . ASN A 1 135 ? 0.100 5.051 3.510 1.00 95.94 135 ASN A N 1
ATOM 1070 C CA . ASN A 1 135 ? 0.896 5.743 2.495 1.00 95.94 135 ASN A CA 1
ATOM 1071 C C . ASN A 1 135 ? 2.088 6.485 3.115 1.00 95.94 135 ASN A C 1
ATOM 1073 O O . ASN A 1 135 ? 3.198 6.413 2.588 1.00 95.94 135 ASN A O 1
ATOM 1077 N N . GLY A 1 136 ? 1.884 7.151 4.255 1.00 94.56 136 GLY A N 1
ATOM 1078 C CA . GLY A 1 136 ? 2.944 7.834 4.995 1.00 94.56 136 GLY A CA 1
ATOM 1079 C C . GLY A 1 136 ? 4.034 6.876 5.470 1.00 94.56 136 GLY A C 1
ATOM 1080 O O . GLY A 1 136 ? 5.217 7.205 5.399 1.00 94.56 136 GLY A O 1
ATOM 1081 N N . ALA A 1 137 ? 3.655 5.662 5.868 1.00 94.25 137 ALA A N 1
ATOM 1082 C CA . ALA A 1 137 ? 4.595 4.621 6.255 1.00 94.25 137 ALA A CA 1
ATOM 1083 C C . ALA A 1 137 ? 5.441 4.145 5.065 1.00 94.25 137 ALA A C 1
ATOM 1085 O O . ALA A 1 137 ? 6.660 4.034 5.186 1.00 94.25 137 ALA A O 1
ATOM 1086 N N . PHE A 1 138 ? 4.828 3.944 3.892 1.00 94.06 138 PHE A N 1
ATOM 1087 C CA . PHE A 1 138 ? 5.566 3.588 2.675 1.00 94.06 138 PHE A CA 1
ATOM 1088 C C . PHE A 1 138 ? 6.533 4.674 2.211 1.00 94.06 138 PHE A C 1
ATOM 1090 O O . PHE A 1 138 ? 7.624 4.340 1.753 1.00 94.06 138 PHE A O 1
ATOM 1097 N N . VAL A 1 139 ? 6.155 5.948 2.336 1.00 92.12 139 VAL A N 1
ATOM 1098 C CA . VAL A 1 139 ? 7.034 7.085 2.015 1.00 92.12 139 VAL A CA 1
ATOM 1099 C C . VAL A 1 139 ? 8.168 7.220 3.034 1.00 92.12 139 VAL A C 1
ATOM 1101 O O . VAL A 1 139 ? 9.284 7.571 2.665 1.00 92.12 139 VAL A O 1
ATOM 1104 N N . SER A 1 140 ? 7.915 6.888 4.300 1.00 88.50 140 SER A N 1
ATOM 1105 C CA . SER A 1 140 ? 8.903 6.963 5.386 1.00 88.50 140 SER A CA 1
ATOM 1106 C C . SER A 1 140 ? 9.844 5.750 5.453 1.00 88.50 140 SER A C 1
ATOM 1108 O O . SER A 1 140 ? 10.536 5.564 6.456 1.00 88.50 140 SER A O 1
ATOM 1110 N N . SER A 1 141 ? 9.893 4.899 4.419 1.00 82.81 141 SER A N 1
ATOM 1111 C CA . SER A 1 141 ? 10.810 3.754 4.399 1.00 82.81 141 SER A CA 1
ATOM 1112 C C . SER A 1 141 ? 12.265 4.208 4.560 1.00 82.81 141 SER A C 1
ATOM 1114 O O . SER A 1 141 ? 12.718 5.087 3.828 1.00 82.81 141 SER A O 1
ATOM 1116 N N . GLY A 1 142 ? 13.000 3.594 5.490 1.00 81.00 142 GLY A N 1
ATOM 1117 C CA . GLY A 1 142 ? 14.385 3.956 5.811 1.00 81.00 142 GLY A CA 1
ATOM 1118 C C . GLY A 1 142 ? 14.542 5.034 6.890 1.00 81.00 142 GLY A C 1
ATOM 1119 O O . GLY A 1 142 ? 15.668 5.276 7.313 1.00 81.00 142 GLY A O 1
ATOM 1120 N N . LEU A 1 143 ? 13.447 5.649 7.363 1.00 83.94 143 LEU A N 1
ATOM 1121 C CA . LEU A 1 143 ? 13.474 6.551 8.522 1.00 83.94 143 LEU A CA 1
ATOM 1122 C C . LEU A 1 143 ? 13.528 5.788 9.853 1.00 83.94 143 LEU A C 1
ATOM 1124 O O . LEU A 1 143 ? 14.177 6.243 10.788 1.00 83.94 143 LEU A O 1
ATOM 1128 N N . LEU A 1 144 ? 12.826 4.655 9.929 1.00 7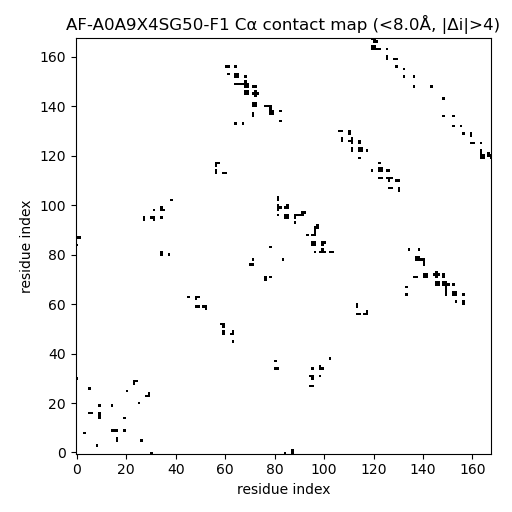9.06 144 LEU A N 1
ATOM 1129 C CA . LEU A 1 144 ? 12.638 3.868 11.149 1.00 79.06 144 LEU A CA 1
ATOM 1130 C C . LEU A 1 144 ? 13.331 2.509 11.034 1.00 79.06 144 LEU A C 1
ATOM 1132 O O . LEU A 1 144 ? 13.410 1.931 9.944 1.00 79.06 144 LEU A O 1
ATOM 1136 N N . GLY A 1 145 ? 13.782 1.981 12.174 1.00 77.75 145 GLY A N 1
ATOM 1137 C CA . GLY A 1 145 ? 14.214 0.588 12.277 1.00 77.75 145 GLY A CA 1
ATOM 1138 C C . GLY A 1 145 ? 13.055 -0.396 12.069 1.00 77.75 145 GLY A C 1
ATOM 1139 O O . GLY A 1 145 ? 11.883 -0.031 12.136 1.00 77.75 145 GLY A O 1
ATOM 1140 N N . ALA A 1 146 ? 13.378 -1.670 11.839 1.00 72.88 146 ALA A N 1
ATOM 1141 C CA . ALA A 1 146 ? 12.394 -2.717 11.554 1.00 72.88 146 ALA A CA 1
ATOM 1142 C C . ALA A 1 146 ? 11.306 -2.863 12.636 1.00 72.88 146 ALA A C 1
ATOM 1144 O O . ALA A 1 146 ? 10.106 -2.753 12.363 1.00 72.88 146 ALA A O 1
ATOM 1145 N N . ASP A 1 147 ? 11.746 -3.074 13.876 1.00 81.25 147 ASP A N 1
ATOM 1146 C CA . ASP A 1 147 ? 10.860 -3.253 15.029 1.00 81.25 147 ASP A CA 1
ATOM 1147 C C . ASP A 1 147 ? 10.105 -1.958 15.356 1.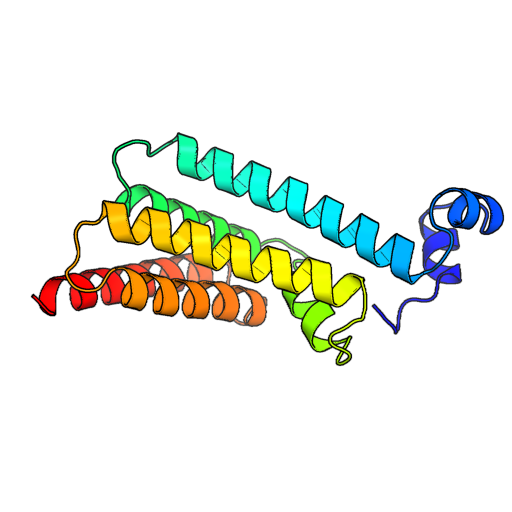00 81.25 147 ASP A C 1
ATOM 1149 O O . ASP A 1 147 ? 8.934 -1.976 15.740 1.00 81.25 147 ASP A O 1
ATOM 1153 N N . GLU A 1 148 ? 10.761 -0.821 15.132 1.00 90.31 148 GLU A N 1
ATOM 1154 C CA . GLU A 1 148 ? 10.199 0.507 15.347 1.00 90.31 148 GLU A CA 1
ATOM 1155 C C . GLU A 1 148 ? 9.050 0.799 14.375 1.00 90.31 148 GLU A C 1
ATOM 1157 O O . GLU A 1 148 ? 7.982 1.223 14.812 1.00 90.31 148 GLU A O 1
ATOM 1162 N N . ALA A 1 149 ? 9.214 0.511 13.079 1.00 91.06 149 ALA A N 1
ATOM 1163 C CA . ALA A 1 149 ? 8.177 0.732 12.071 1.00 91.06 149 ALA A CA 1
ATOM 1164 C C . ALA A 1 149 ? 6.885 -0.026 12.410 1.00 91.06 149 ALA A C 1
ATOM 1166 O O . ALA A 1 149 ? 5.789 0.540 12.372 1.00 91.06 149 ALA A O 1
ATOM 1167 N N . THR A 1 150 ? 7.017 -1.294 12.808 1.00 94.00 150 THR A N 1
ATOM 1168 C CA . THR A 1 150 ? 5.884 -2.123 13.235 1.00 94.00 150 THR A CA 1
ATOM 1169 C C . THR A 1 150 ? 5.222 -1.566 14.495 1.00 94.00 150 THR A C 1
ATOM 1171 O O . THR A 1 150 ? 3.997 -1.434 14.546 1.00 94.00 150 THR A O 1
ATOM 1174 N N . ALA A 1 151 ? 6.012 -1.213 15.513 1.00 94.81 151 ALA A N 1
ATOM 1175 C CA . ALA A 1 151 ? 5.491 -0.673 16.766 1.00 94.81 151 ALA A CA 1
ATOM 1176 C C . ALA A 1 151 ? 4.747 0.657 16.559 1.00 94.81 151 ALA A C 1
ATOM 1178 O O . ALA A 1 151 ? 3.645 0.835 17.085 1.00 94.81 151 ALA A O 1
ATOM 1179 N N . VAL A 1 152 ? 5.306 1.563 15.751 1.00 95.25 152 VAL A N 1
ATOM 1180 C CA . VAL A 1 152 ? 4.705 2.865 15.427 1.00 95.25 152 VAL A CA 1
ATOM 1181 C C . VAL A 1 152 ? 3.377 2.687 14.699 1.00 95.25 152 VAL A C 1
ATOM 1183 O O . VAL A 1 152 ? 2.380 3.281 15.110 1.00 95.25 152 VAL A O 1
ATOM 1186 N N . LEU A 1 153 ? 3.326 1.837 13.670 1.00 96.75 153 LEU A N 1
ATOM 1187 C CA . LEU A 1 153 ? 2.101 1.584 12.908 1.00 96.75 153 LEU A CA 1
ATOM 1188 C C . LEU A 1 153 ? 0.979 1.014 13.778 1.00 96.75 153 LEU A C 1
ATOM 1190 O O . LEU A 1 153 ? -0.157 1.482 13.709 1.00 96.75 153 LEU A O 1
ATOM 1194 N N . ARG A 1 154 ? 1.292 0.036 14.634 1.00 97.62 154 ARG A N 1
ATOM 1195 C CA . ARG A 1 154 ? 0.306 -0.579 15.535 1.00 97.62 154 ARG A CA 1
ATOM 1196 C C . ARG A 1 154 ? -0.169 0.391 16.616 1.00 97.62 154 ARG A C 1
ATOM 1198 O O . ARG A 1 154 ? -1.362 0.444 16.908 1.00 97.62 154 ARG A O 1
ATOM 1205 N N . SER A 1 155 ? 0.739 1.191 17.176 1.00 97.94 155 SER A N 1
ATOM 1206 C CA . SER A 1 155 ? 0.393 2.240 18.144 1.00 97.94 155 SER A CA 1
ATOM 1207 C C . SER A 1 155 ? -0.513 3.309 17.520 1.00 97.94 155 SER A C 1
ATOM 1209 O O . SER A 1 155 ? -1.546 3.663 18.091 1.00 97.94 155 SER A O 1
ATOM 1211 N N . ALA A 1 156 ? -0.188 3.761 16.304 1.00 98.19 156 ALA A N 1
ATOM 1212 C CA . ALA A 1 156 ? -1.006 4.710 15.554 1.00 98.19 156 ALA A CA 1
ATOM 1213 C C . ALA A 1 156 ? -2.389 4.133 15.217 1.00 98.19 156 ALA A C 1
ATOM 1215 O O . ALA A 1 156 ? -3.397 4.803 15.439 1.00 98.19 156 ALA A O 1
ATOM 1216 N N . LEU A 1 157 ? -2.458 2.878 14.756 1.00 98.56 157 LEU A N 1
ATOM 1217 C CA . LEU A 1 157 ? -3.727 2.180 14.531 1.00 98.56 157 LEU A CA 1
ATOM 1218 C C . LEU A 1 157 ? -4.575 2.155 15.803 1.00 98.56 157 LEU A C 1
ATOM 1220 O O . LEU A 1 157 ? -5.752 2.503 15.750 1.00 98.56 157 LEU A O 1
ATOM 1224 N N . LYS A 1 158 ? -3.988 1.785 16.947 1.00 98.25 158 LYS A N 1
ATOM 1225 C CA . LYS A 1 158 ? -4.707 1.760 18.225 1.00 98.25 158 LYS A CA 1
ATOM 1226 C C . LYS A 1 158 ? -5.314 3.128 18.546 1.00 98.25 158 LYS A C 1
ATOM 1228 O O . LYS A 1 158 ? -6.496 3.201 18.864 1.00 98.25 158 LYS A O 1
ATOM 1233 N N . ALA A 1 159 ? -4.534 4.201 18.417 1.00 98.38 159 ALA A N 1
ATOM 1234 C CA . ALA A 1 159 ? -5.015 5.558 18.668 1.00 98.38 159 ALA A CA 1
ATOM 1235 C C . ALA A 1 159 ? -6.166 5.957 17.725 1.00 98.38 159 ALA A C 1
ATOM 1237 O O . ALA A 1 159 ? -7.146 6.555 18.170 1.00 98.38 159 ALA A O 1
ATOM 1238 N N . LEU A 1 160 ? -6.083 5.589 16.441 1.00 98.19 160 LEU A N 1
ATOM 1239 C CA . LEU A 1 160 ? -7.151 5.834 15.468 1.00 98.19 160 LEU A CA 1
ATOM 1240 C C . LEU A 1 160 ? -8.424 5.043 15.795 1.00 98.19 160 LEU A C 1
ATOM 1242 O O . LEU A 1 160 ? -9.516 5.597 15.712 1.00 98.19 160 LEU A O 1
ATOM 1246 N N . LEU A 1 161 ? -8.301 3.775 16.199 1.00 97.56 161 LEU A N 1
ATOM 1247 C CA . LEU A 1 161 ? -9.445 2.944 16.589 1.00 97.56 161 LEU A CA 1
ATOM 1248 C C . LEU A 1 161 ? -10.126 3.461 17.860 1.00 97.56 161 LEU A C 1
ATOM 1250 O O . LEU A 1 161 ? -11.354 3.513 17.914 1.00 97.56 161 LEU A O 1
ATOM 1254 N N . ASP A 1 162 ? -9.345 3.865 18.862 1.00 96.50 16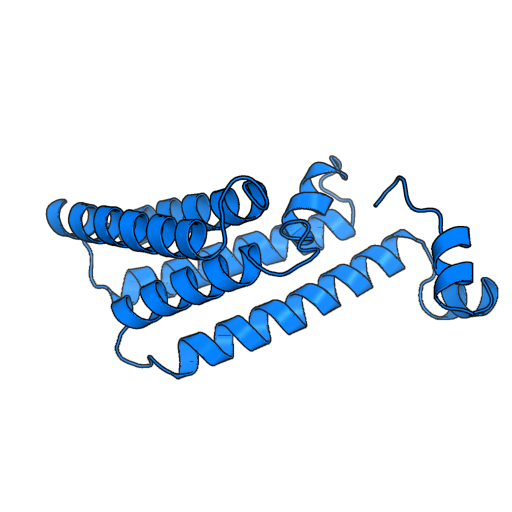2 ASP A N 1
ATOM 1255 C CA . ASP A 1 162 ? -9.873 4.443 20.100 1.00 96.50 162 ASP A CA 1
ATOM 1256 C C . ASP A 1 162 ? -10.617 5.758 19.810 1.00 96.50 162 ASP A C 1
ATOM 1258 O O . ASP A 1 162 ? -11.752 5.939 20.251 1.00 96.50 162 ASP A O 1
ATOM 1262 N N . GLY A 1 163 ? -10.021 6.642 19.000 1.00 96.38 163 GLY A N 1
ATOM 1263 C CA . GLY A 1 163 ? -10.647 7.899 18.585 1.00 96.38 163 GLY A CA 1
ATOM 1264 C C . GLY A 1 163 ? -11.911 7.695 17.748 1.00 96.38 163 GLY A C 1
ATOM 1265 O O . GLY A 1 163 ? -12.917 8.363 17.982 1.00 96.38 163 GLY A O 1
ATOM 1266 N N . ALA A 1 164 ? -11.897 6.735 16.820 1.00 94.94 164 ALA A N 1
ATOM 1267 C CA . ALA A 1 164 ? -13.056 6.416 15.992 1.00 94.94 164 ALA A CA 1
ATOM 1268 C C . ALA A 1 164 ? -14.237 5.897 16.823 1.00 94.94 164 ALA A C 1
ATOM 1270 O O . ALA A 1 164 ? -15.377 6.203 16.499 1.00 94.94 164 ALA A O 1
ATOM 1271 N N . ARG A 1 165 ? -13.982 5.146 17.903 1.00 92.81 165 ARG A N 1
ATOM 1272 C CA . ARG A 1 165 ? -15.026 4.664 18.825 1.00 92.81 165 ARG A CA 1
ATOM 1273 C C . ARG A 1 165 ? -15.548 5.756 19.758 1.00 92.81 165 ARG A C 1
ATOM 1275 O O . ARG A 1 165 ? -16.724 5.737 20.096 1.00 92.81 165 ARG A O 1
ATOM 1282 N N . ALA A 1 166 ? -14.682 6.677 20.182 1.00 85.31 166 ALA A N 1
ATOM 1283 C CA . ALA A 1 166 ? -15.029 7.750 21.115 1.00 85.31 166 ALA A CA 1
ATOM 1284 C C . ALA A 1 166 ? -15.860 8.880 20.482 1.00 85.31 166 ALA A C 1
ATOM 1286 O O . ALA A 1 166 ? -16.495 9.636 21.207 1.00 85.31 166 ALA A O 1
ATOM 1287 N N . GLY A 1 167 ? -15.870 9.002 19.152 1.00 69.38 167 GLY A N 1
ATOM 1288 C CA . GLY A 1 167 ? -16.735 9.935 18.418 1.00 69.38 167 GLY A CA 1
ATOM 1289 C C . GLY A 1 167 ? -18.207 9.505 18.311 1.00 69.38 167 GLY A C 1
ATOM 1290 O O . GLY A 1 167 ? -18.890 9.993 17.411 1.00 69.38 167 GLY A O 1
ATOM 1291 N N . ALA A 1 168 ? -18.655 8.568 19.157 1.00 52.47 168 ALA A N 1
ATOM 1292 C CA . ALA A 1 168 ? -20.037 8.090 19.269 1.00 52.47 168 ALA A CA 1
ATOM 1293 C C . ALA A 1 168 ? -20.859 8.941 20.247 1.00 52.47 168 ALA A C 1
ATOM 1295 O O . ALA A 1 168 ? -20.300 9.344 21.292 1.00 52.47 168 ALA A O 1
#

Radius of gyration: 18.25 Å; Cα contacts (8 Å, |Δi|>4): 161; chains: 1; bounding box: 42×30×51 Å

Sequence (168 aa):
MRAVGVDLVVLEAAVAKTSLYRYFPTKDDLIVAFLEREDLDFWATWDGVAAQFPDDPAGELDAHMRWIGE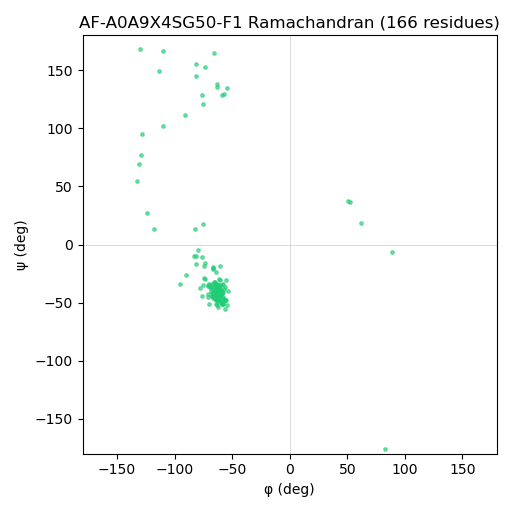RLARSNYRGCPQINVAAEFAEQDHPARQVSQRHMQALRGRLQDIARRLNVPQPEQLAAQLAVLVNGAFVSSGLLGADEATAVLRSALKALLDGARAGA

pLDDT: mean 93.76, std 6.34, range [52.47, 98.62]

Foldseek 3Di:
DVPDDPVNVCVVVVHDSVVVCVCQVDPLSVLLVVLVVLLVVVVVVLVVLVVVCVLNLLSSQLSVLQVLLQLLQDPPQDFRSLVVQCVVDVDCPRSSVVSSVVSLVVQLVVQLVSLVSLVFPCSNVLSVVLSCLSNVLRVCRPVDHSVGSSVVSNVSSVVSSVVSNVVD

Mean predicted aligned error: 3.78 Å

Solvent-accessible surface area (backbone atoms only — not comparable to full-atom values): 9142 Å² total; per-residue (Å²): 113,86,88,61,52,70,69,58,53,27,60,77,68,73,50,53,67,70,61,50,39,72,78,25,83,42,72,61,49,46,51,34,53,50,52,54,51,52,47,51,59,50,48,54,50,51,51,60,54,44,70,78,28,86,90,32,48,67,60,29,51,48,52,50,30,40,53,51,14,55,50,50,44,39,87,86,57,82,48,46,68,44,61,55,44,42,72,72,43,84,53,78,82,40,68,50,27,46,54,24,50,52,51,56,50,50,55,37,50,54,37,31,57,41,28,54,69,62,73,40,76,52,24,68,58,52,14,53,53,50,44,51,51,53,52,50,51,33,71,45,47,79,77,56,56,42,71,52,37,23,52,51,41,44,52,51,49,50,53,51,53,53,51,42,57,64,70,103

InterPro domains:
  IPR001647 DNA-binding HTH domain, TetR-type [PF00440] (1-33)
  IPR001647 DNA-binding HTH domain, TetR-type [PS50977] (1-42)
  IPR009057 Homedomain-like superfamily [SSF46689] (3-55)
  IPR011075 Tetracyclin repressor-like, C-terminal domain [PF16925] (76-156)
  IPR036271 Tetracyclin repressor-like, C-terminal domain superfamily [SSF48498] (55-161)

Secondary structure (DSSP, 8-state):
-TTS-HHHHHHHTT--HHHHHHH-SSHHHHHHHHHHHHHHHHHHHHHHHHTT-TT-HHHHHHHHHHHHHHHHTSTT--S-HHHHHHHH---SS-HHHHHHHHHHHHHHHHHHHHHHHTT-S-HHHHHHHHHHHHHHHHHTTTTS-HHHHHHHHHHHHHHHHHHHHHT-

Organism: NCBI:txid1281780

Nearest PDB structures (foldseek):
  3g7r-assembly1_A  TM=9.494E-01  e=1.381E-06  Streptomyces coelicolor A3(2)
  3g7r-assembly1_B  TM=9.507E-01  e=3.853E-06  Streptomyces coelicolor A3(2)
  3jsj-assembly2_C  TM=8.633E-01  e=4.432E-05  Streptomyces avermitilis MA-4680 = NBRC 14893
  3kkd-assembly3_B  TM=6.933E-01  e=8.726E-04  Pseudomonas aeruginosa PAO1
  3on4-assembly2_H  TM=7.766E-01  e=8.670E-03  Legionella pneumophila subsp. pneumophila str. Philadelphia 1